Protein AF-A0A917QP75-F1 (afdb_monomer_lite)

Sequence (93 aa):
MTTVWLGNRKAVEVTRKSDGSAERRPLKGKRCTTVSPPEGQPIGDTFTAITGAGGLWPYHSDAPAPAWVASTDPALAQLLASHYGCELRDPEA

Radius of gyration: 13.44 Å; chains: 1; bounding box: 30×26×35 Å

Organism: NCBI:txid321316

Foldseek 3Di:
DKKKKFWAPFWWDWDQDPVRDIDTHTDDDIDIDMDDDPPPPDLVVVLCQCQPPPHDPVNTGPDNGGQEMEMPDVVSRVVNCVVRVHYHDDPVD

Structure (mmCIF, N/CA/C/O backbone):
data_AF-A0A917QP75-F1
#
_entry.id   AF-A0A917QP75-F1
#
loop_
_atom_site.group_PDB
_atom_site.id
_atom_site.type_symbol
_atom_site.label_atom_id
_atom_site.label_alt_id
_atom_site.label_comp_id
_atom_site.label_asym_id
_atom_site.label_entity_id
_atom_site.label_seq_id
_atom_site.pdbx_PDB_ins_code
_atom_site.Cartn_x
_atom_site.Cartn_y
_atom_site.Cartn_z
_atom_site.occupancy
_atom_site.B_iso_or_equiv
_atom_site.auth_seq_id
_atom_site.auth_comp_id
_atom_site.auth_asym_id
_atom_site.auth_atom_id
_atom_site.pdbx_PDB_model_num
ATOM 1 N N . MET A 1 1 ? -3.107 10.440 14.306 1.00 83.50 1 MET A N 1
ATOM 2 C CA . MET A 1 1 ? -2.421 10.376 12.998 1.00 83.50 1 MET A CA 1
ATOM 3 C C . MET A 1 1 ? -2.415 8.936 12.506 1.00 83.50 1 MET A C 1
ATOM 5 O O . MET A 1 1 ? -1.995 8.053 13.250 1.00 83.50 1 MET A O 1
ATOM 9 N N . THR A 1 2 ? -2.921 8.697 11.297 1.00 92.75 2 THR A N 1
ATOM 10 C CA . THR A 1 2 ? -2.927 7.361 10.686 1.00 92.75 2 THR A CA 1
ATOM 11 C C . THR A 1 2 ? -1.543 7.049 10.123 1.00 92.75 2 THR A C 1
ATOM 13 O O . THR A 1 2 ? -0.879 7.917 9.559 1.00 92.75 2 THR A O 1
ATOM 16 N N . THR A 1 3 ? -1.085 5.814 10.279 1.00 95.88 3 THR A N 1
ATOM 17 C CA . THR A 1 3 ? 0.141 5.306 9.657 1.00 95.88 3 THR A CA 1
ATOM 18 C C . THR A 1 3 ? -0.154 3.936 9.080 1.00 95.88 3 THR A C 1
ATOM 20 O O . THR A 1 3 ? -0.888 3.160 9.689 1.00 95.88 3 THR A O 1
ATOM 23 N N . VAL A 1 4 ? 0.373 3.651 7.895 1.00 96.88 4 VAL A N 1
ATOM 24 C CA . VAL A 1 4 ? 0.254 2.358 7.218 1.00 96.88 4 VAL A CA 1
ATOM 25 C C . VAL A 1 4 ? 1.650 1.822 6.958 1.00 96.88 4 VAL A C 1
ATOM 27 O O . VAL A 1 4 ? 2.529 2.560 6.518 1.00 96.88 4 VAL A O 1
ATOM 30 N N . TRP A 1 5 ? 1.839 0.530 7.179 1.00 97.62 5 TRP A N 1
ATOM 31 C CA . TRP A 1 5 ? 3.072 -0.184 6.887 1.00 97.62 5 TRP A CA 1
ATOM 32 C C . TRP A 1 5 ? 2.789 -1.291 5.882 1.00 97.62 5 TRP A C 1
ATOM 34 O O . TRP A 1 5 ? 1.845 -2.061 6.048 1.00 97.62 5 TRP A O 1
ATOM 44 N N . LEU A 1 6 ? 3.607 -1.362 4.834 1.00 97.06 6 LEU A N 1
ATOM 45 C CA . LEU A 1 6 ? 3.476 -2.334 3.752 1.00 97.06 6 LEU A CA 1
ATOM 46 C C . LEU A 1 6 ? 4.775 -3.139 3.640 1.00 97.06 6 LEU A C 1
ATOM 48 O O . LEU A 1 6 ? 5.837 -2.596 3.313 1.00 97.06 6 LEU A O 1
ATOM 52 N N . GLY A 1 7 ? 4.697 -4.446 3.889 1.00 96.50 7 GLY A N 1
ATOM 53 C CA . GLY A 1 7 ? 5.831 -5.359 3.794 1.00 96.50 7 GLY A CA 1
ATOM 54 C C . GLY A 1 7 ? 6.302 -5.525 2.349 1.00 96.50 7 GLY A C 1
ATOM 55 O O . GLY A 1 7 ? 5.698 -6.255 1.566 1.00 96.50 7 GLY A O 1
ATOM 56 N N . ASN A 1 8 ? 7.415 -4.894 1.982 1.00 95.62 8 ASN A N 1
ATOM 57 C CA . ASN A 1 8 ? 7.887 -4.811 0.606 1.00 95.62 8 ASN A CA 1
ATOM 58 C C . ASN A 1 8 ? 9.087 -5.731 0.341 1.00 95.62 8 ASN A C 1
ATOM 60 O O . ASN A 1 8 ? 10.205 -5.496 0.799 1.00 95.62 8 ASN A O 1
ATOM 64 N N . ARG A 1 9 ? 8.853 -6.800 -0.430 1.00 94.19 9 ARG A N 1
ATOM 65 C CA . ARG A 1 9 ? 9.881 -7.787 -0.816 1.00 94.19 9 ARG A CA 1
ATOM 66 C C . ARG A 1 9 ? 10.502 -7.524 -2.195 1.00 94.19 9 ARG A C 1
ATOM 68 O O . ARG A 1 9 ? 11.473 -8.189 -2.541 1.00 94.19 9 ARG A O 1
ATOM 75 N N . LYS A 1 10 ? 9.946 -6.590 -2.974 1.00 94.88 10 LYS A N 1
ATOM 76 C CA . LYS A 1 10 ? 10.426 -6.195 -4.311 1.00 94.88 10 LYS A CA 1
ATOM 77 C C . LYS A 1 10 ? 10.471 -4.671 -4.431 1.00 94.88 10 LYS A C 1
ATOM 79 O O . LYS A 1 10 ? 9.871 -4.091 -5.331 1.00 94.88 10 LYS A O 1
ATOM 84 N N . ALA A 1 11 ? 11.118 -4.026 -3.464 1.00 94.88 11 ALA A N 1
ATOM 85 C CA . ALA A 1 11 ? 11.144 -2.574 -3.390 1.00 94.88 11 ALA A CA 1
ATOM 86 C C . ALA A 1 11 ? 11.937 -1.977 -4.554 1.00 94.88 11 ALA A C 1
ATOM 88 O O . ALA A 1 11 ? 12.976 -2.518 -4.940 1.00 94.88 11 ALA A O 1
ATOM 89 N N . VAL A 1 12 ? 11.471 -0.841 -5.062 1.00 94.88 12 VAL A N 1
ATOM 90 C CA . VAL A 1 12 ? 12.154 -0.091 -6.115 1.00 94.88 12 VAL A CA 1
ATOM 91 C C . VAL A 1 12 ? 12.357 1.363 -5.724 1.00 94.88 12 VAL A C 1
ATOM 93 O O . VAL A 1 12 ? 11.561 1.960 -4.999 1.00 94.88 12 VAL A O 1
ATOM 96 N N . GLU A 1 13 ? 13.438 1.930 -6.237 1.00 92.25 13 GLU A N 1
ATOM 97 C CA . GLU A 1 13 ? 13.663 3.365 -6.300 1.00 92.25 13 GLU A CA 1
ATOM 98 C C . GLU A 1 13 ? 13.292 3.851 -7.703 1.00 92.25 13 GLU A C 1
ATOM 100 O O . GLU A 1 13 ? 13.689 3.240 -8.698 1.00 92.25 13 GLU A O 1
ATOM 105 N N . VAL A 1 14 ? 12.509 4.928 -7.783 1.00 90.00 14 VAL A N 1
ATOM 106 C CA . VAL A 1 14 ? 12.091 5.529 -9.052 1.00 90.00 14 VAL A CA 1
ATOM 107 C C . VAL A 1 14 ? 12.738 6.896 -9.185 1.00 90.00 14 VAL A C 1
ATOM 109 O O . VAL A 1 14 ? 12.420 7.816 -8.432 1.00 90.00 14 VAL A O 1
ATOM 112 N N . THR A 1 15 ? 13.610 7.035 -10.179 1.00 89.62 15 THR A N 1
ATOM 113 C CA . THR A 1 15 ? 14.294 8.291 -10.495 1.00 89.62 15 THR A CA 1
ATOM 114 C C . THR A 1 15 ? 13.731 8.845 -11.792 1.00 89.62 15 THR A C 1
ATOM 116 O O . THR A 1 15 ? 13.865 8.226 -12.850 1.00 89.62 15 THR A O 1
ATOM 119 N N . ARG A 1 16 ? 13.098 10.020 -11.723 1.00 89.56 16 ARG A N 1
ATOM 120 C CA . ARG A 1 16 ? 12.679 10.756 -12.923 1.00 89.56 16 ARG A CA 1
ATOM 121 C C . ARG A 1 16 ? 13.887 11.455 -13.533 1.00 89.56 16 ARG A C 1
ATOM 123 O O . ARG A 1 16 ? 14.594 12.186 -12.842 1.00 89.56 16 ARG A O 1
ATOM 130 N N . LYS A 1 17 ? 14.122 11.213 -14.817 1.00 89.00 17 LYS A N 1
ATOM 131 C CA . LYS A 1 17 ? 15.187 11.837 -15.602 1.00 89.00 17 LYS A CA 1
ATOM 132 C C . LYS A 1 17 ? 14.696 13.149 -16.212 1.00 89.00 17 LYS A C 1
ATOM 134 O O . LYS A 1 17 ? 13.496 13.396 -16.317 1.00 89.00 17 LYS A O 1
ATOM 139 N N . SER A 1 18 ? 15.639 13.999 -16.612 1.00 90.38 18 SER A N 1
ATOM 140 C CA . SER A 1 18 ? 15.362 15.307 -17.223 1.00 90.38 18 SER A CA 1
ATOM 141 C C . SER A 1 18 ? 14.641 15.218 -18.572 1.00 90.38 18 SER A C 1
ATOM 143 O O . SER A 1 18 ? 13.998 16.180 -18.974 1.00 90.38 18 SER A O 1
ATOM 145 N N . ASP A 1 19 ? 14.710 14.070 -19.248 1.00 91.25 19 ASP A N 1
ATOM 146 C CA . ASP A 1 19 ? 14.002 13.774 -20.501 1.00 91.25 19 ASP A CA 1
ATOM 147 C C . ASP A 1 19 ? 12.543 13.316 -20.293 1.00 91.25 19 ASP A C 1
ATOM 149 O O . ASP A 1 19 ? 11.858 12.964 -21.251 1.00 91.25 19 ASP A O 1
ATOM 153 N N . GLY A 1 20 ? 12.060 13.305 -19.045 1.00 85.12 20 GLY A N 1
ATOM 154 C CA . GLY A 1 20 ? 10.710 12.869 -18.690 1.00 85.12 20 GLY A CA 1
ATOM 155 C C . GLY A 1 20 ? 10.548 11.356 -18.527 1.00 85.12 20 GLY A C 1
ATOM 156 O O . GLY A 1 20 ? 9.475 10.908 -18.122 1.00 85.12 20 GLY A O 1
ATOM 157 N N . SER A 1 21 ? 11.589 10.557 -18.781 1.00 90.12 21 SER A N 1
ATOM 158 C CA . SER A 1 21 ? 11.569 9.118 -18.513 1.00 90.12 21 SER A CA 1
ATOM 159 C C . SER A 1 21 ? 11.749 8.814 -17.019 1.00 90.12 21 SER A C 1
ATOM 161 O O . SER A 1 21 ? 12.250 9.630 -16.240 1.00 90.12 21 SER A O 1
ATOM 163 N N . ALA A 1 22 ? 11.333 7.620 -16.595 1.00 88.19 22 ALA A N 1
ATOM 164 C CA . ALA A 1 22 ? 11.560 7.122 -15.243 1.00 88.19 22 ALA A CA 1
ATOM 165 C C . ALA A 1 22 ? 12.445 5.873 -15.289 1.00 88.19 22 ALA A C 1
ATOM 167 O O . ALA A 1 22 ? 12.137 4.908 -15.987 1.00 88.19 22 ALA A O 1
ATOM 168 N N . GLU A 1 23 ? 13.531 5.877 -14.520 1.00 91.06 23 GLU A N 1
ATOM 169 C CA . GLU A 1 23 ? 14.327 4.680 -14.256 1.00 91.06 23 GLU A CA 1
ATOM 170 C C . GLU A 1 23 ? 13.843 4.042 -12.954 1.00 91.06 23 GLU A C 1
ATOM 172 O O . GLU A 1 23 ? 13.773 4.711 -11.922 1.00 91.06 23 GLU A O 1
ATOM 177 N N . ARG A 1 24 ? 13.513 2.747 -13.005 1.00 92.25 24 ARG A N 1
ATOM 178 C CA . ARG A 1 24 ? 13.167 1.942 -11.827 1.00 92.25 24 ARG A CA 1
ATOM 179 C C . ARG A 1 24 ? 14.347 1.049 -11.476 1.00 92.25 24 ARG A C 1
ATOM 181 O O . ARG A 1 24 ? 14.783 0.249 -12.302 1.00 92.25 24 ARG A O 1
ATOM 188 N N . ARG A 1 25 ? 14.858 1.170 -10.253 1.00 94.00 25 ARG A N 1
ATOM 189 C CA . ARG A 1 25 ? 15.987 0.381 -9.757 1.00 94.00 25 ARG A CA 1
ATOM 190 C C . ARG A 1 25 ? 15.554 -0.512 -8.595 1.00 94.00 25 ARG A C 1
ATOM 192 O O . ARG A 1 25 ? 15.111 0.018 -7.577 1.00 94.00 25 ARG A O 1
ATOM 199 N N . PRO A 1 26 ? 15.726 -1.842 -8.690 1.00 94.69 26 PRO A N 1
ATOM 200 C CA . PRO A 1 26 ? 15.466 -2.737 -7.570 1.00 94.69 26 PRO A CA 1
ATOM 201 C C . PRO A 1 26 ? 16.380 -2.443 -6.380 1.00 94.69 26 PRO A C 1
ATOM 203 O O . PRO A 1 26 ? 17.59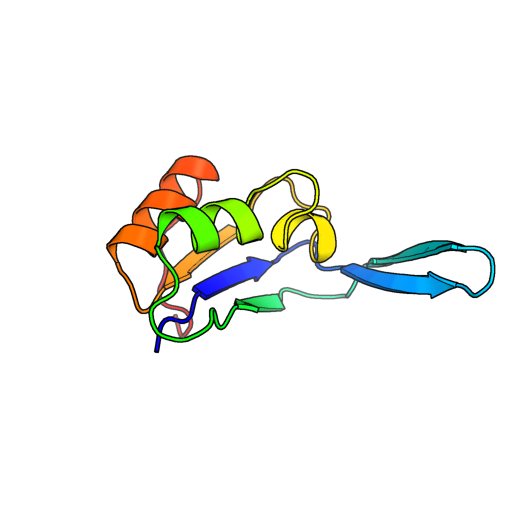8 -2.307 -6.524 1.00 94.69 26 PRO A O 1
ATOM 206 N N . LEU A 1 27 ? 15.798 -2.401 -5.187 1.00 93.94 27 LEU A N 1
ATOM 207 C CA . LEU A 1 27 ? 16.522 -2.291 -3.928 1.00 93.94 27 LEU A CA 1
ATOM 208 C C . LEU A 1 27 ? 16.751 -3.687 -3.342 1.00 93.94 27 LEU A C 1
ATOM 210 O O . LEU A 1 27 ? 15.865 -4.540 -3.353 1.00 93.94 27 LEU A O 1
ATOM 214 N N . LYS A 1 28 ? 17.950 -3.929 -2.800 1.00 91.94 28 LYS A N 1
ATOM 215 C CA . LYS A 1 28 ? 18.265 -5.203 -2.138 1.00 91.94 28 LYS A CA 1
ATOM 216 C C . LYS A 1 28 ? 17.559 -5.309 -0.781 1.00 91.94 28 LYS A C 1
ATOM 218 O O . LYS A 1 28 ? 17.495 -4.336 -0.028 1.00 91.94 28 LYS A O 1
ATOM 223 N N . GLY A 1 29 ? 17.134 -6.529 -0.453 1.00 90.38 29 GLY A N 1
ATOM 224 C CA . GLY A 1 29 ? 16.590 -6.897 0.854 1.00 90.38 29 GLY A CA 1
ATOM 225 C C . GLY A 1 29 ? 15.080 -6.695 0.998 1.00 90.38 29 GLY A C 1
ATOM 226 O O . GLY A 1 29 ? 14.396 -6.226 0.092 1.00 90.38 29 GLY A O 1
ATOM 227 N N . LYS A 1 30 ? 14.562 -7.086 2.166 1.00 91.44 30 LYS A N 1
ATOM 228 C CA . LYS A 1 30 ? 13.178 -6.817 2.575 1.00 91.44 30 LYS A CA 1
ATOM 229 C C . LYS A 1 30 ? 13.109 -5.397 3.131 1.00 91.44 30 LYS A C 1
ATOM 231 O O . LYS A 1 30 ? 13.989 -4.997 3.889 1.00 91.44 30 LYS A O 1
ATOM 236 N N . ARG A 1 31 ? 12.073 -4.649 2.769 1.00 93.56 31 ARG A N 1
ATOM 237 C CA . ARG A 1 31 ? 11.828 -3.288 3.253 1.00 93.56 31 ARG A CA 1
ATOM 238 C C . ARG A 1 31 ? 10.408 -3.154 3.777 1.00 93.56 31 ARG A C 1
ATOM 240 O O . ARG A 1 31 ? 9.549 -3.978 3.481 1.00 93.56 31 ARG A O 1
ATOM 247 N N . CYS A 1 32 ? 10.176 -2.099 4.541 1.00 93.94 32 CYS A N 1
ATOM 248 C CA . CYS A 1 32 ? 8.848 -1.667 4.939 1.00 93.94 32 CYS A CA 1
ATOM 249 C C . CYS A 1 32 ? 8.586 -0.310 4.286 1.00 93.94 32 CYS A C 1
ATOM 251 O O . CYS A 1 32 ? 9.392 0.610 4.433 1.00 93.94 32 CYS A O 1
ATOM 253 N N . THR A 1 33 ? 7.506 -0.207 3.518 1.00 93.38 33 THR A N 1
ATOM 254 C CA . THR A 1 33 ? 7.046 1.071 2.977 1.00 93.38 33 THR A CA 1
ATOM 255 C C . THR A 1 33 ? 6.060 1.667 3.975 1.00 93.38 33 THR A C 1
ATOM 257 O O . THR A 1 33 ? 4.983 1.110 4.178 1.00 93.38 33 THR A O 1
ATOM 260 N N . THR A 1 34 ? 6.441 2.782 4.598 1.00 95.06 34 THR A N 1
ATOM 261 C CA . THR A 1 34 ? 5.602 3.510 5.557 1.00 95.06 34 THR A CA 1
ATOM 262 C C . THR A 1 34 ? 4.863 4.638 4.851 1.00 95.06 34 THR A C 1
ATOM 264 O O . THR A 1 34 ? 5.474 5.431 4.135 1.00 95.06 34 THR A O 1
ATOM 267 N N . VAL A 1 35 ? 3.557 4.726 5.072 1.00 94.50 35 VAL A N 1
ATOM 268 C CA . VAL A 1 35 ? 2.689 5.781 4.550 1.00 94.50 35 VAL A CA 1
ATOM 269 C C . VAL A 1 35 ? 2.082 6.529 5.723 1.00 94.50 35 VAL A C 1
ATOM 271 O O . VAL A 1 35 ? 1.514 5.918 6.625 1.00 94.50 35 VAL A O 1
ATOM 274 N N . SER A 1 36 ? 2.167 7.853 5.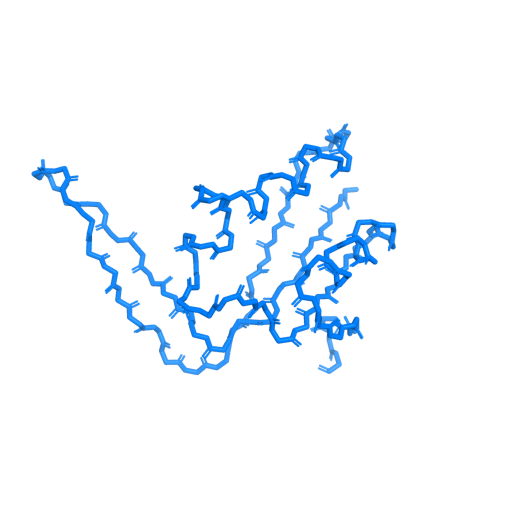672 1.00 95.25 36 SER A N 1
ATOM 275 C CA . SER A 1 36 ? 1.606 8.750 6.679 1.00 95.25 36 SER A CA 1
ATOM 276 C C . SER A 1 36 ? 0.614 9.697 6.006 1.00 95.25 36 SER A C 1
ATOM 278 O O . SER A 1 36 ? 1.015 10.774 5.562 1.00 95.25 36 SER A O 1
ATOM 280 N N . PRO A 1 37 ? -0.657 9.284 5.858 1.00 92.94 37 PRO A N 1
ATOM 281 C CA . PRO A 1 37 ? -1.713 10.143 5.335 1.00 92.94 37 PRO A CA 1
ATOM 282 C C . PRO A 1 37 ? -1.849 11.432 6.162 1.00 92.94 37 PRO A C 1
ATOM 284 O O . PRO A 1 37 ? -1.641 11.389 7.381 1.00 92.94 37 PRO A O 1
ATOM 287 N N . PRO A 1 38 ? -2.226 12.566 5.542 1.00 92.69 38 PRO A N 1
ATOM 288 C CA . PRO A 1 38 ? -2.632 13.759 6.272 1.00 92.69 38 PRO A CA 1
ATOM 289 C C . PRO A 1 38 ? -3.702 13.454 7.322 1.00 92.69 38 PRO A C 1
ATOM 291 O O . PRO A 1 38 ? -4.549 12.574 7.148 1.00 92.69 38 PRO A O 1
ATOM 294 N N . GLU A 1 39 ? -3.673 14.200 8.423 1.00 91.94 39 GLU A N 1
ATOM 295 C CA . GLU A 1 39 ? -4.675 14.060 9.474 1.00 91.94 39 GLU A CA 1
ATOM 296 C C . GLU A 1 39 ? -6.088 14.328 8.935 1.00 91.94 39 GLU A C 1
ATOM 298 O O . GLU A 1 39 ? -6.304 15.243 8.143 1.00 91.94 39 GLU A O 1
ATOM 303 N N . GLY A 1 40 ? -7.050 13.497 9.344 1.00 89.75 40 GLY A N 1
ATOM 304 C CA . GLY A 1 40 ? -8.439 13.596 8.896 1.00 89.75 40 GLY A CA 1
ATOM 305 C C . GLY A 1 40 ? -8.690 13.125 7.460 1.00 89.75 40 GLY A C 1
ATOM 306 O O . GLY A 1 40 ? -9.834 13.202 7.015 1.00 89.75 40 GLY A O 1
ATOM 307 N N . GLN A 1 41 ? -7.677 12.623 6.736 1.00 94.25 41 GLN A N 1
ATOM 308 C CA . GLN A 1 41 ? -7.905 12.062 5.405 1.00 94.25 41 GLN A CA 1
ATOM 309 C C . GLN A 1 41 ? -8.870 10.862 5.490 1.00 94.25 41 GLN A C 1
ATOM 311 O O . GLN A 1 41 ? -8.641 9.953 6.294 1.00 94.25 41 GLN A O 1
ATOM 316 N N . PRO A 1 42 ? -9.934 10.821 4.666 1.00 95.69 42 PRO A N 1
ATOM 317 C CA . PRO A 1 42 ? -10.853 9.691 4.635 1.00 95.69 42 PRO A CA 1
ATOM 318 C C . PRO A 1 42 ? -10.151 8.374 4.285 1.00 95.69 42 PRO A C 1
ATOM 320 O O . PRO A 1 42 ? -9.322 8.318 3.375 1.00 95.69 42 PRO A O 1
ATOM 323 N N . ILE A 1 43 ? -10.561 7.284 4.941 1.00 95.31 43 ILE A N 1
ATOM 324 C CA . ILE A 1 43 ? -10.024 5.930 4.712 1.00 95.31 43 ILE A CA 1
ATOM 325 C C . ILE A 1 43 ? -10.077 5.544 3.228 1.00 95.31 43 ILE A C 1
ATOM 327 O O . ILE A 1 43 ? -9.113 4.987 2.708 1.00 95.31 43 ILE A O 1
ATOM 331 N N . GLY A 1 44 ? -11.177 5.858 2.532 1.00 95.88 44 GLY A N 1
ATOM 332 C CA . GLY A 1 44 ? -11.340 5.554 1.105 1.00 95.88 44 GLY A CA 1
ATOM 333 C C . GLY A 1 44 ? -10.329 6.277 0.208 1.00 95.88 44 GLY A C 1
ATOM 334 O O . GLY A 1 44 ? -9.811 5.685 -0.743 1.00 95.88 44 GLY A O 1
ATOM 335 N N . ASP A 1 45 ? -9.982 7.518 0.551 1.00 96.00 45 ASP A N 1
ATOM 336 C CA . ASP A 1 45 ? -8.997 8.310 -0.187 1.00 96.00 45 ASP A CA 1
ATOM 337 C C . ASP A 1 45 ? -7.589 7.773 0.060 1.00 96.00 45 ASP A C 1
ATOM 339 O O . ASP A 1 45 ? -6.824 7.578 -0.884 1.00 96.00 45 ASP A O 1
ATOM 343 N N . THR A 1 46 ? -7.259 7.460 1.316 1.00 96.75 46 THR A N 1
ATOM 344 C CA . THR A 1 46 ? -5.988 6.814 1.663 1.00 96.75 46 THR A CA 1
ATOM 345 C C . THR A 1 46 ? -5.848 5.456 0.977 1.00 96.75 46 THR A C 1
ATOM 347 O O . THR A 1 46 ? -4.804 5.159 0.395 1.00 96.75 46 THR A O 1
ATOM 350 N N . PHE A 1 47 ? -6.900 4.639 0.998 1.00 97.31 47 PHE A N 1
ATOM 351 C CA . PHE A 1 47 ? -6.928 3.345 0.326 1.00 97.31 47 PHE A CA 1
ATOM 352 C C . PHE A 1 47 ? -6.662 3.491 -1.176 1.00 97.31 47 PHE A C 1
ATOM 354 O O . PHE A 1 47 ? -5.790 2.809 -1.718 1.00 97.31 47 PHE A O 1
ATOM 361 N N . THR A 1 48 ? -7.355 4.418 -1.839 1.00 96.62 48 THR A N 1
ATOM 362 C CA . THR A 1 48 ? -7.196 4.675 -3.278 1.00 96.62 48 THR A CA 1
ATOM 363 C C . THR A 1 48 ? -5.800 5.207 -3.603 1.00 96.62 48 THR A C 1
ATOM 365 O O . THR A 1 48 ? -5.176 4.760 -4.565 1.00 96.62 48 THR A O 1
ATOM 368 N N . ALA A 1 49 ? -5.264 6.106 -2.773 1.00 96.25 49 ALA A N 1
ATOM 36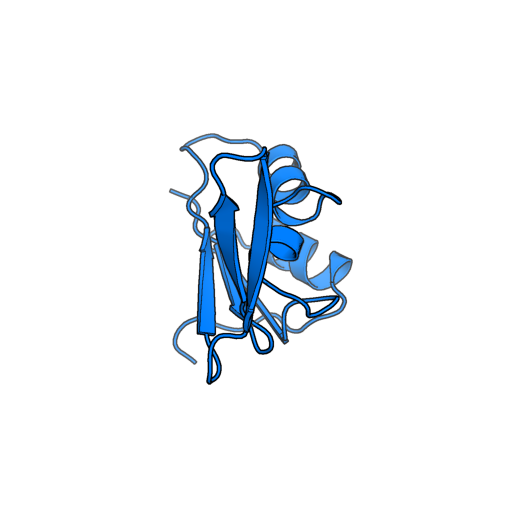9 C CA . ALA A 1 49 ? -3.916 6.644 -2.934 1.00 96.25 49 ALA A CA 1
ATOM 370 C C . ALA A 1 49 ? -2.832 5.561 -2.821 1.00 96.25 49 ALA A C 1
ATOM 372 O O . ALA A 1 49 ? -1.787 5.664 -3.463 1.00 96.25 49 ALA A O 1
ATOM 373 N N . ILE A 1 50 ? -3.069 4.509 -2.032 1.00 97.19 50 ILE A N 1
ATOM 374 C CA . ILE A 1 50 ? -2.137 3.387 -1.885 1.00 97.19 50 ILE A CA 1
ATOM 375 C C . ILE A 1 50 ? -2.278 2.378 -3.031 1.00 97.19 50 ILE A C 1
ATOM 377 O O . ILE A 1 50 ? -1.262 1.944 -3.575 1.00 97.19 50 ILE A O 1
ATOM 381 N N . THR A 1 51 ? -3.511 1.999 -3.372 1.00 96.75 51 THR A N 1
ATOM 382 C CA . THR A 1 51 ? -3.830 0.832 -4.222 1.00 96.75 51 THR A CA 1
ATOM 383 C C . THR A 1 51 ? -4.037 1.148 -5.699 1.00 96.75 51 THR A C 1
ATOM 385 O O . THR A 1 51 ? -3.958 0.247 -6.532 1.00 96.75 51 THR A O 1
ATOM 388 N N . GLY A 1 52 ? -4.303 2.410 -6.049 1.00 93.62 52 GLY A N 1
ATOM 389 C CA . GLY A 1 52 ? -4.568 2.807 -7.429 1.00 93.62 52 GLY A CA 1
ATOM 390 C C . GLY A 1 52 ? -3.421 2.455 -8.383 1.00 93.62 52 GLY A C 1
ATOM 391 O O . GLY A 1 52 ? -2.270 2.332 -7.975 1.00 93.62 52 GLY A O 1
ATOM 392 N N . ALA A 1 53 ? -3.710 2.358 -9.686 1.00 86.69 53 ALA A N 1
ATOM 393 C CA . ALA A 1 53 ? -2.714 1.995 -10.707 1.00 86.69 53 ALA A CA 1
ATOM 394 C C . ALA A 1 53 ? -1.497 2.947 -10.764 1.00 86.69 53 ALA A C 1
ATOM 396 O O . ALA A 1 53 ? -0.402 2.534 -11.135 1.00 86.69 53 ALA A O 1
ATOM 397 N N . GLY A 1 54 ? -1.680 4.211 -10.367 1.00 86.62 54 GLY A N 1
ATOM 398 C CA . GLY A 1 54 ? -0.611 5.200 -10.159 1.00 86.62 54 GLY A CA 1
ATOM 399 C C . GLY A 1 54 ? -0.366 5.536 -8.685 1.00 86.62 54 GLY A C 1
ATOM 400 O O . GLY A 1 54 ? 0.204 6.581 -8.383 1.00 86.62 54 GLY A O 1
ATOM 401 N N . GLY A 1 55 ? -0.867 4.699 -7.781 1.00 90.81 55 GLY A N 1
ATOM 402 C CA . GLY A 1 55 ? -0.790 4.875 -6.342 1.00 90.81 55 GLY A CA 1
ATOM 403 C C . GLY A 1 55 ? 0.587 4.552 -5.774 1.00 90.81 55 GLY A C 1
ATOM 404 O O . GLY 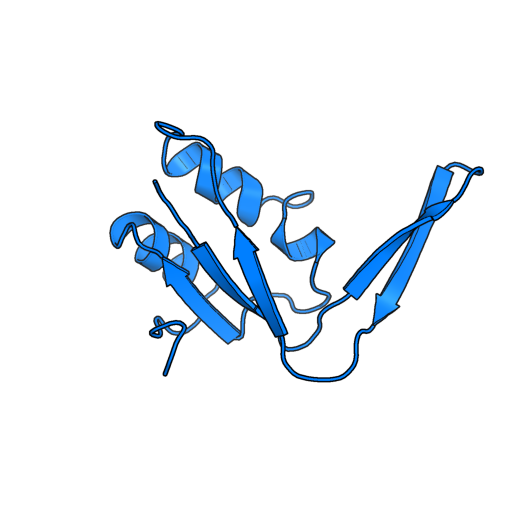A 1 55 ? 1.546 4.218 -6.475 1.00 90.81 55 GLY A O 1
ATOM 405 N N . LEU A 1 56 ? 0.674 4.643 -4.455 1.00 94.69 56 LEU A N 1
ATOM 406 C CA . LEU A 1 56 ? 1.923 4.517 -3.721 1.00 94.69 56 LEU A CA 1
ATOM 407 C C . LEU A 1 56 ? 2.558 3.131 -3.886 1.00 94.69 56 LEU A C 1
ATOM 409 O O . LEU A 1 56 ? 3.769 3.027 -4.085 1.00 94.69 56 LEU A O 1
ATOM 413 N N . TRP A 1 57 ? 1.763 2.059 -3.836 1.00 95.56 57 TRP A N 1
ATOM 414 C CA . TRP A 1 57 ? 2.299 0.704 -3.931 1.00 95.56 57 TRP A CA 1
ATOM 415 C C . TRP A 1 57 ? 3.014 0.409 -5.263 1.00 95.56 57 TRP A C 1
ATOM 417 O O . TRP A 1 57 ? 4.205 0.086 -5.213 1.00 95.56 57 TRP A O 1
ATOM 427 N N . PRO A 1 58 ? 2.387 0.577 -6.447 1.00 92.56 58 PRO A N 1
ATOM 428 C CA . PRO A 1 58 ? 3.070 0.345 -7.724 1.00 92.56 58 PRO A CA 1
ATOM 429 C C . PRO A 1 58 ? 4.230 1.322 -7.969 1.00 92.56 58 PRO A C 1
ATOM 431 O O . PRO A 1 58 ? 5.157 1.021 -8.729 1.00 92.56 58 PRO A O 1
ATOM 434 N N . TYR A 1 59 ? 4.237 2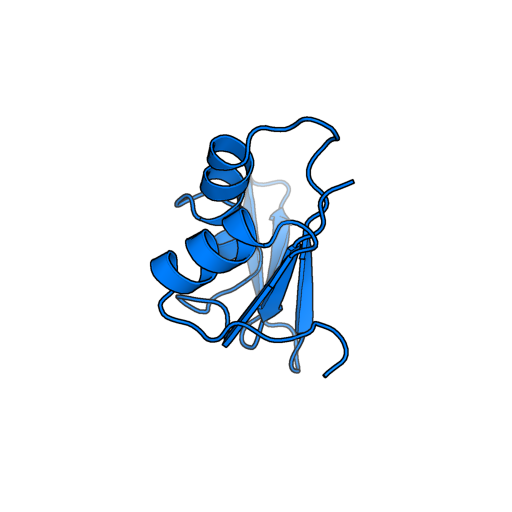.484 -7.308 1.00 92.19 59 TYR A N 1
ATOM 435 C CA . TYR A 1 59 ? 5.382 3.388 -7.355 1.00 92.19 59 TYR A CA 1
ATOM 436 C C . TYR A 1 59 ? 6.598 2.837 -6.590 1.00 92.19 59 TYR A C 1
ATOM 438 O O . TYR A 1 59 ? 7.721 2.977 -7.064 1.00 92.19 59 TYR A O 1
ATOM 446 N N . HIS A 1 60 ? 6.392 2.169 -5.452 1.00 93.44 60 HIS A N 1
ATOM 447 C CA . HIS A 1 60 ? 7.471 1.706 -4.567 1.00 93.44 60 HIS A CA 1
ATOM 448 C C . HIS A 1 60 ? 7.773 0.202 -4.628 1.00 93.44 60 HIS A C 1
ATOM 450 O O . HIS A 1 60 ? 8.731 -0.253 -3.991 1.00 93.44 60 HIS A O 1
ATOM 456 N N . SER A 1 61 ? 6.991 -0.593 -5.357 1.00 95.50 61 SER A N 1
ATOM 457 C CA . SER A 1 61 ? 7.206 -2.035 -5.487 1.00 95.50 61 SER A CA 1
ATOM 458 C C . SER A 1 61 ? 6.943 -2.547 -6.901 1.00 95.50 61 SER A C 1
ATOM 460 O O . SER A 1 61 ? 6.047 -2.067 -7.588 1.00 95.50 61 SER A O 1
ATOM 462 N N . ASP A 1 62 ? 7.697 -3.573 -7.298 1.00 94.31 62 ASP A N 1
ATOM 463 C CA . ASP A 1 62 ? 7.400 -4.417 -8.466 1.00 94.31 62 ASP A CA 1
ATOM 464 C C . ASP A 1 62 ? 6.625 -5.695 -8.074 1.00 94.31 62 ASP A C 1
ATOM 466 O O . ASP A 1 62 ? 6.390 -6.580 -8.901 1.00 94.31 62 ASP A O 1
ATOM 470 N N . ALA A 1 63 ? 6.266 -5.862 -6.796 1.00 94.19 63 ALA A N 1
ATOM 471 C CA . ALA A 1 63 ? 5.385 -6.946 -6.377 1.00 94.19 63 ALA A CA 1
ATOM 472 C C . ALA A 1 63 ? 3.912 -6.562 -6.610 1.00 94.19 63 ALA A C 1
ATOM 474 O O . ALA A 1 63 ? 3.533 -5.421 -6.351 1.00 94.19 63 ALA A O 1
ATOM 475 N N . PRO A 1 64 ? 3.054 -7.510 -7.035 1.00 93.69 64 PRO A N 1
ATOM 476 C CA . PRO A 1 64 ? 1.631 -7.235 -7.252 1.00 93.69 64 PRO A CA 1
ATOM 477 C C . PRO A 1 64 ? 0.890 -6.871 -5.955 1.00 93.69 64 PRO A C 1
ATOM 479 O O . PRO A 1 64 ? -0.132 -6.198 -6.003 1.00 93.69 64 PRO A O 1
ATOM 482 N N . ALA A 1 65 ? 1.421 -7.287 -4.804 1.00 96.44 65 ALA A N 1
ATOM 483 C CA . ALA A 1 65 ? 0.879 -7.030 -3.478 1.00 96.44 65 ALA A CA 1
ATOM 484 C C . ALA A 1 65 ? 2.011 -6.983 -2.435 1.00 96.44 65 ALA A C 1
ATOM 486 O O . ALA A 1 65 ? 3.048 -7.640 -2.628 1.00 96.44 65 ALA A O 1
ATOM 487 N N . PRO A 1 66 ? 1.843 -6.236 -1.328 1.00 97.12 66 PRO A N 1
ATOM 488 C CA . PRO A 1 66 ? 2.716 -6.347 -0.173 1.00 97.12 66 PRO A CA 1
ATOM 489 C C . PRO A 1 66 ? 2.620 -7.747 0.433 1.00 97.12 66 PRO A C 1
ATOM 491 O O . PRO A 1 66 ? 1.623 -8.449 0.306 1.00 97.12 66 PRO A O 1
ATOM 494 N N . ALA A 1 67 ? 3.686 -8.167 1.106 1.00 96.38 67 ALA A N 1
ATOM 495 C CA . ALA A 1 67 ? 3.709 -9.445 1.805 1.00 96.38 67 ALA A CA 1
ATOM 496 C C . ALA A 1 67 ? 2.767 -9.464 3.013 1.00 96.38 67 ALA A C 1
ATOM 498 O O . ALA A 1 67 ? 2.206 -10.507 3.324 1.00 96.38 67 ALA A O 1
ATOM 499 N N . TRP A 1 68 ? 2.639 -8.315 3.671 1.00 97.31 68 TRP A N 1
ATOM 500 C CA . TRP A 1 68 ? 1.792 -8.070 4.829 1.00 97.31 68 TRP A CA 1
ATOM 501 C C . TRP A 1 68 ? 1.460 -6.585 4.903 1.00 97.31 68 TRP A C 1
ATOM 503 O O . TRP A 1 68 ? 2.190 -5.760 4.337 1.00 97.31 68 TRP A O 1
ATOM 513 N N . VAL A 1 69 ? 0.399 -6.241 5.625 1.00 98.00 69 VAL A N 1
ATOM 514 C CA . VAL A 1 69 ? 0.049 -4.849 5.923 1.00 98.00 69 VAL A CA 1
ATOM 515 C C . VAL A 1 69 ? -0.250 -4.647 7.403 1.00 98.00 69 VAL A C 1
ATOM 517 O O . VAL A 1 69 ? -0.692 -5.562 8.094 1.00 98.00 69 VAL A O 1
ATOM 520 N N . ALA A 1 70 ? -0.020 -3.424 7.868 1.00 97.75 70 ALA A N 1
ATOM 521 C CA . ALA A 1 70 ? -0.399 -2.954 9.192 1.00 97.75 70 ALA A CA 1
ATOM 522 C C . ALA A 1 70 ? -0.899 -1.512 9.096 1.00 97.75 70 ALA A C 1
ATOM 524 O O . ALA A 1 70 ? -0.472 -0.768 8.209 1.00 97.75 70 ALA A O 1
ATOM 525 N N . SER A 1 71 ? -1.751 -1.080 10.022 1.00 96.69 71 SER A N 1
ATOM 526 C CA . SER A 1 71 ? -2.068 0.338 10.179 1.00 96.69 71 SER A CA 1
ATOM 527 C C . SER A 1 71 ? -2.476 0.660 11.610 1.00 96.69 71 SER A C 1
ATOM 529 O O . SER A 1 71 ? -3.015 -0.194 12.307 1.00 96.69 71 SER A O 1
ATOM 531 N N . THR A 1 72 ? -2.250 1.906 12.033 1.00 95.44 72 THR A N 1
ATOM 532 C CA . THR A 1 72 ? -2.836 2.437 13.274 1.00 95.44 72 THR A CA 1
ATOM 533 C C . THR A 1 72 ? -4.355 2.615 13.182 1.00 95.44 72 THR A C 1
ATOM 535 O O . THR A 1 72 ? -4.998 2.802 14.210 1.00 95.44 72 THR A O 1
ATOM 538 N N . ASP A 1 73 ? -4.932 2.529 11.977 1.00 95.19 73 ASP A N 1
ATOM 539 C CA . ASP A 1 73 ? -6.369 2.401 11.735 1.00 95.19 73 ASP A CA 1
ATOM 540 C C . ASP A 1 73 ? -6.703 0.943 11.340 1.00 95.19 73 ASP A C 1
ATOM 542 O O . ASP A 1 73 ? -6.394 0.517 10.218 1.00 95.19 73 ASP A O 1
ATOM 546 N N . PRO A 1 74 ? -7.341 0.155 12.2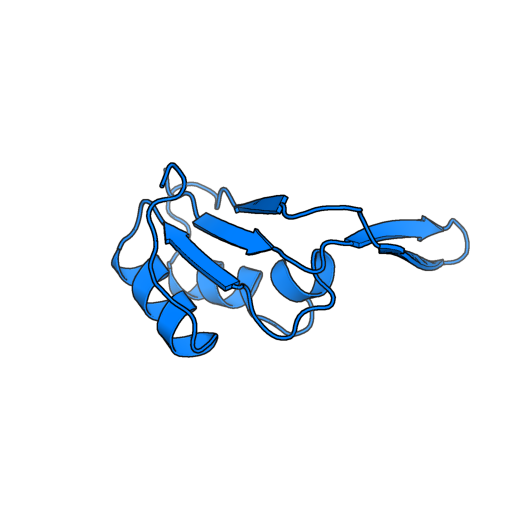29 1.00 95.06 74 PRO A N 1
ATOM 547 C CA . PRO A 1 74 ? -7.649 -1.249 11.961 1.00 95.06 74 PRO A CA 1
ATOM 548 C C . PRO A 1 74 ? -8.563 -1.474 10.750 1.00 95.06 74 PRO A C 1
ATOM 550 O O . PRO A 1 74 ? -8.419 -2.483 10.056 1.00 95.06 74 PRO A O 1
ATOM 553 N N . ALA A 1 75 ? -9.486 -0.549 10.464 1.00 95.94 75 ALA A N 1
ATOM 554 C CA . ALA A 1 75 ? -10.403 -0.684 9.335 1.00 95.94 75 ALA A CA 1
ATOM 555 C C . ALA A 1 75 ? -9.652 -0.525 8.007 1.00 95.94 75 ALA A C 1
ATOM 557 O O . ALA A 1 75 ? -9.849 -1.311 7.077 1.00 95.94 75 ALA A O 1
ATOM 558 N N . LEU A 1 76 ? -8.731 0.441 7.942 1.00 96.94 76 LEU A N 1
ATOM 559 C CA . LEU A 1 76 ? -7.850 0.615 6.791 1.00 96.94 76 LEU A CA 1
ATOM 560 C C . LEU A 1 76 ? -6.907 -0.584 6.608 1.00 96.94 76 LEU A C 1
ATOM 562 O O . LEU A 1 76 ? -6.746 -1.057 5.482 1.00 96.94 76 LEU A O 1
ATOM 566 N N . ALA A 1 77 ? -6.316 -1.103 7.692 1.00 97.25 77 ALA A N 1
ATOM 567 C CA . ALA A 1 77 ? -5.468 -2.296 7.631 1.00 97.25 77 ALA A CA 1
ATOM 568 C C . ALA A 1 77 ? -6.232 -3.483 7.027 1.00 97.25 77 ALA A C 1
ATOM 570 O O . ALA A 1 77 ? -5.760 -4.111 6.077 1.00 97.25 77 ALA A O 1
ATOM 571 N N . GLN A 1 78 ? -7.441 -3.750 7.530 1.00 97.81 78 GLN A N 1
ATOM 572 C CA . GLN A 1 78 ? -8.281 -4.851 7.066 1.00 97.81 78 GLN A CA 1
ATOM 573 C C . GLN A 1 78 ? -8.685 -4.697 5.596 1.00 97.81 78 GLN A C 1
ATOM 575 O O . GLN A 1 78 ? -8.668 -5.679 4.847 1.00 97.81 78 GLN A O 1
ATOM 580 N N . LEU A 1 79 ? -9.018 -3.475 5.173 1.00 97.44 79 LEU A N 1
ATOM 581 C CA . LEU A 1 79 ? -9.376 -3.173 3.790 1.00 97.44 79 LEU A CA 1
ATOM 582 C C . LEU A 1 79 ? -8.195 -3.416 2.839 1.00 97.44 79 LEU A C 1
ATOM 584 O O . LEU A 1 79 ? -8.358 -4.062 1.804 1.00 97.44 79 LEU A O 1
ATOM 588 N N . LEU A 1 80 ? -6.995 -2.958 3.208 1.00 98.12 80 LEU A N 1
ATOM 589 C CA . LEU A 1 80 ? -5.773 -3.184 2.432 1.00 98.12 80 LEU A CA 1
ATOM 590 C C . LEU A 1 80 ? -5.414 -4.672 2.355 1.00 98.12 80 LEU A C 1
ATOM 592 O O . LEU A 1 80 ? -5.119 -5.163 1.268 1.00 98.12 80 LEU A O 1
ATOM 596 N N . ALA A 1 81 ? -5.482 -5.396 3.475 1.00 98.12 81 ALA A N 1
ATOM 597 C CA . ALA A 1 81 ? -5.205 -6.831 3.517 1.00 98.12 81 ALA A CA 1
ATOM 598 C C . ALA A 1 81 ? -6.171 -7.613 2.621 1.00 98.12 81 ALA A C 1
ATOM 600 O O . ALA A 1 81 ? -5.746 -8.471 1.849 1.00 98.12 81 ALA A O 1
ATOM 601 N N . SER A 1 82 ? -7.462 -7.266 2.668 1.00 98.06 82 SER A N 1
ATOM 602 C CA . SER A 1 82 ? -8.482 -7.881 1.819 1.00 98.06 82 SER A CA 1
ATOM 603 C C . SER A 1 82 ? -8.283 -7.558 0.339 1.00 98.06 82 SER A C 1
ATOM 605 O O . SER A 1 82 ? -8.493 -8.433 -0.494 1.00 98.06 82 SER A O 1
ATOM 607 N N . HIS A 1 83 ? -7.899 -6.324 0.001 1.00 97.44 83 HIS A N 1
ATOM 608 C CA . HIS A 1 83 ? -7.642 -5.922 -1.382 1.00 97.44 83 HIS A CA 1
ATOM 609 C C . HIS A 1 83 ? -6.432 -6.651 -1.973 1.00 97.44 83 HIS A C 1
ATOM 611 O O . HIS A 1 83 ? -6.493 -7.153 -3.093 1.00 97.44 83 HIS A O 1
ATOM 617 N N . TYR A 1 84 ? -5.339 -6.720 -1.215 1.00 97.25 84 TYR A N 1
ATOM 618 C CA . TYR A 1 84 ? -4.088 -7.322 -1.668 1.00 97.25 84 TYR A CA 1
ATOM 619 C C . TYR A 1 84 ? -4.022 -8.842 -1.485 1.00 97.25 84 TYR A C 1
ATOM 621 O O . TYR A 1 84 ? -3.129 -9.478 -2.043 1.00 97.25 84 TYR A O 1
ATOM 629 N N . GLY A 1 85 ? -4.937 -9.430 -0.710 1.00 97.25 85 GLY A N 1
ATOM 630 C CA . GLY A 1 85 ? -4.914 -10.852 -0.373 1.00 97.25 85 GLY A CA 1
ATOM 631 C C . GLY A 1 85 ? -3.696 -11.243 0.469 1.00 97.25 85 GLY A C 1
ATOM 632 O O . GLY A 1 85 ? -3.124 -12.311 0.258 1.00 97.25 85 GLY A O 1
ATOM 633 N N . CYS A 1 86 ? -3.265 -10.373 1.386 1.00 96.62 86 CYS A N 1
ATOM 634 C CA . CYS A 1 86 ? -2.076 -10.577 2.216 1.00 96.62 86 CYS A CA 1
ATOM 635 C C . CYS A 1 86 ? -2.402 -10.595 3.716 1.00 96.62 86 CYS A C 1
ATOM 637 O O . CYS A 1 86 ? -3.502 -10.240 4.138 1.00 96.62 86 CYS A O 1
ATOM 639 N N . GLU A 1 87 ? -1.430 -10.999 4.534 1.00 96.38 87 GLU A N 1
ATOM 640 C CA . GLU A 1 87 ? -1.593 -11.082 5.989 1.00 96.38 87 GLU A CA 1
ATOM 641 C C . GLU A 1 87 ? -1.657 -9.694 6.656 1.00 96.38 87 GLU A C 1
ATOM 643 O O . GLU A 1 87 ? -1.031 -8.730 6.204 1.00 96.38 87 GLU A O 1
ATOM 648 N N . LEU A 1 88 ? -2.401 -9.612 7.762 1.00 96.62 88 LEU A N 1
ATOM 649 C CA . LEU A 1 88 ? -2.268 -8.539 8.744 1.00 96.62 88 LEU A CA 1
ATOM 650 C C . LEU A 1 88 ? -1.136 -8.909 9.698 1.00 96.62 88 LEU A C 1
ATOM 652 O O . LEU A 1 88 ? -1.112 -10.025 10.217 1.00 96.62 88 LEU A O 1
ATOM 656 N N . ARG A 1 89 ? -0.205 -7.990 9.937 1.00 92.38 89 ARG A N 1
ATOM 657 C CA . ARG A 1 89 ? 0.928 -8.226 10.837 1.00 92.38 89 ARG A CA 1
ATOM 658 C C . ARG A 1 89 ? 1.269 -6.958 11.599 1.00 92.38 89 ARG A C 1
ATOM 660 O O . ARG A 1 89 ? 1.137 -5.877 11.041 1.00 92.38 89 ARG A O 1
ATOM 667 N N . ASP A 1 90 ? 1.774 -7.085 12.821 1.00 84.00 90 ASP A N 1
ATOM 668 C CA . ASP A 1 90 ? 2.393 -5.951 13.504 1.00 84.00 90 ASP A CA 1
ATOM 669 C C . ASP A 1 90 ? 3.685 -5.511 12.795 1.00 84.00 90 ASP A C 1
ATOM 671 O O . ASP A 1 90 ? 4.487 -6.354 12.378 1.00 84.00 90 ASP A O 1
ATOM 675 N N . PRO A 1 91 ? 3.932 -4.197 12.666 1.00 75.94 91 PRO A N 1
ATOM 676 C CA . PRO A 1 91 ? 5.101 -3.686 11.954 1.00 75.94 91 PRO A CA 1
ATOM 677 C C . PRO A 1 91 ? 6.430 -3.976 12.676 1.00 75.94 91 PRO A C 1
ATOM 679 O O . PRO A 1 91 ? 7.482 -3.902 12.042 1.00 75.94 91 PRO A O 1
ATOM 682 N N . GLU A 1 92 ? 6.384 -4.308 13.970 1.00 72.31 92 GLU A N 1
ATOM 683 C CA . GLU A 1 92 ? 7.543 -4.643 14.816 1.00 72.31 92 GLU A CA 1
ATOM 684 C C . GLU A 1 92 ? 7.749 -6.155 15.018 1.00 72.31 92 GLU A C 1
ATOM 686 O O . GLU A 1 92 ? 8.750 -6.562 15.611 1.00 72.31 92 GLU A O 1
ATOM 691 N N . ALA A 1 93 ? 6.813 -6.985 14.541 1.00 55.66 93 ALA A N 1
ATOM 692 C CA . ALA A 1 93 ? 6.871 -8.441 14.670 1.00 55.66 93 ALA A CA 1
ATOM 693 C C . ALA A 1 93 ? 7.786 -9.098 13.634 1.00 55.66 93 ALA A C 1
ATOM 695 O O . ALA A 1 93 ? 8.256 -8.438 12.675 1.00 55.66 93 ALA A O 1
#

pLDDT: mean 93.24, std 5.85, range [55.66, 98.12]

Secondary structure (DSSP, 8-state):
---EEEEESSBEEEEE-TTS-EEEEEPSS-EEEEE-PPTT--HHHHHHHHHSTTSHHHHHBSSSS-SEEEESSHHHHHHHHHHHT-EE--TT-